Protein AF-M0JBM9-F1 (afdb_monomer)

Mean predicted aligned error: 6.6 Å

Solvent-accessible surface area (backbone atoms only — not comparable to full-atom values): 4119 Å² total; per-residue (Å²): 130,83,79,75,50,68,66,60,55,52,52,51,50,53,52,52,44,51,49,54,31,52,52,24,52,52,51,42,52,52,50,62,68,47,48,85,79,45,64,83,91,39,72,67,40,56,50,51,55,53,47,44,52,50,32,49,49,49,30,53,52,39,50,51,50,53,53,49,50,67,73,73,108

Organism: NCBI:txid662478

Secondary structure (DSSP, 8-state):
-----HHHHHHHHHHHHHHHHHHHHHHHHHHHHHGGGSPTTSHHHHHHHHHHHHHHHHHHHHHHHHHHHHHH-

Nearest PDB structures (foldseek):
  6jqa-assembly1_B  TM=9.012E-01  e=5.189E+00  Onion yellows phytoplasma OY-W
  6jqa-assembly1_A  TM=8.765E-01  e=7.061E+00  Onion yellows phytoplasma OY-W
  6jqa-assembly1_D  TM=8.445E-01  e=9.034E+00  Onion yellows phytoplasma OY-W

Structure (mmCIF, N/CA/C/O backbone):
data_AF-M0JBM9-F1
#
_entry.id   AF-M0JBM9-F1
#
loop_
_atom_site.group_PDB
_atom_site.id
_atom_site.type_symbol
_atom_site.label_atom_id
_atom_site.label_alt_id
_atom_site.label_comp_id
_atom_site.label_asym_id
_atom_site.label_entity_id
_atom_site.label_seq_id
_atom_site.p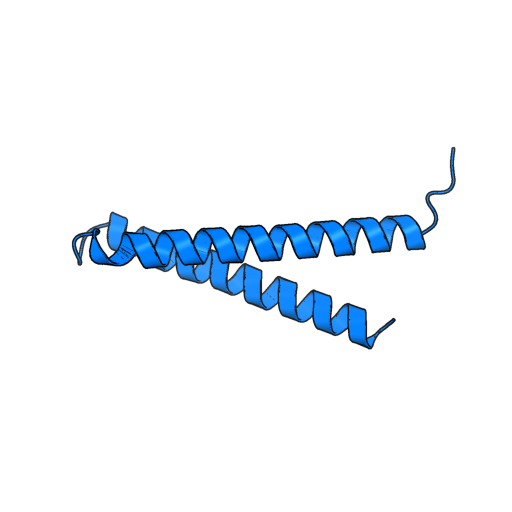dbx_PDB_ins_code
_atom_site.Cartn_x
_atom_site.Cartn_y
_atom_site.Cartn_z
_atom_site.occupancy
_atom_site.B_iso_or_equiv
_atom_site.auth_seq_id
_atom_site.auth_comp_id
_atom_site.auth_asym_id
_atom_site.auth_atom_id
_atom_site.pdbx_PDB_model_num
ATOM 1 N N . MET A 1 1 ? -19.424 17.505 28.442 1.00 49.56 1 MET A N 1
ATOM 2 C CA . MET A 1 1 ? -18.401 16.925 27.547 1.00 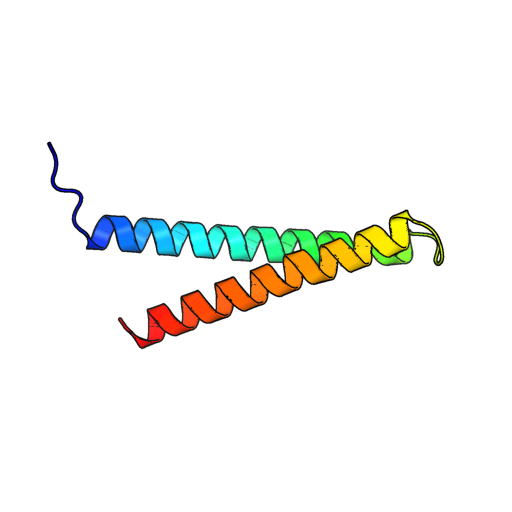49.56 1 MET A CA 1
ATOM 3 C C . MET A 1 1 ? -18.773 15.466 27.391 1.00 49.56 1 MET A C 1
ATOM 5 O O . MET A 1 1 ? -18.819 14.813 28.424 1.00 49.56 1 MET A O 1
ATOM 9 N N . PRO A 1 2 ? -19.180 14.980 26.207 1.00 49.81 2 PRO A N 1
ATOM 10 C CA . PRO A 1 2 ? -19.531 13.576 26.084 1.00 49.81 2 PRO A CA 1
ATOM 11 C C . PRO A 1 2 ? -18.248 12.772 26.264 1.00 49.81 2 PRO A C 1
ATOM 13 O O . PRO A 1 2 ? -17.250 13.020 25.590 1.00 49.81 2 PRO A O 1
ATOM 16 N N . GLU A 1 3 ? -18.271 11.871 27.235 1.00 53.34 3 GLU A N 1
ATOM 17 C CA . GLU A 1 3 ? -17.247 10.863 27.446 1.00 53.34 3 GLU A CA 1
ATOM 18 C C . GLU A 1 3 ? -17.211 10.031 26.166 1.00 53.34 3 GLU A C 1
ATOM 20 O O . GLU A 1 3 ? -18.102 9.225 25.906 1.00 53.34 3 GLU A O 1
ATOM 25 N N . THR A 1 4 ? -16.245 10.298 25.290 1.00 56.97 4 THR A N 1
ATOM 26 C CA . THR A 1 4 ? -16.006 9.446 24.129 1.00 56.97 4 THR A CA 1
ATOM 27 C C . THR A 1 4 ? -15.637 8.080 24.683 1.00 56.97 4 THR A C 1
ATOM 29 O O . THR A 1 4 ? -14.529 7.901 25.194 1.00 56.97 4 THR A O 1
ATOM 32 N N . SER A 1 5 ? -16.591 7.150 24.662 1.00 73.19 5 SER A N 1
ATOM 33 C CA . SER A 1 5 ? -16.373 5.774 25.087 1.00 73.19 5 SER A CA 1
ATOM 34 C C . SER A 1 5 ? -15.133 5.251 24.370 1.00 73.19 5 SER A C 1
ATOM 36 O O . SER A 1 5 ? -15.016 5.379 23.150 1.00 73.19 5 SER A O 1
ATOM 38 N N . LEU A 1 6 ? -14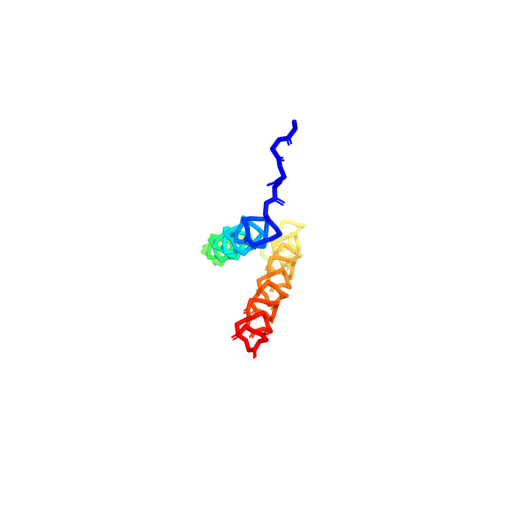.181 4.687 25.118 1.00 74.19 6 LEU A N 1
ATOM 39 C CA . LEU A 1 6 ? -12.921 4.174 24.569 1.00 74.19 6 LEU A CA 1
ATOM 40 C C . LEU A 1 6 ? -13.174 3.202 23.397 1.00 74.19 6 LEU A C 1
ATOM 42 O O . LEU A 1 6 ? -12.405 3.158 22.439 1.00 74.19 6 LEU A O 1
ATOM 46 N N . ALA A 1 7 ? -14.295 2.476 23.454 1.00 76.12 7 ALA A N 1
ATOM 47 C CA . ALA A 1 7 ? -14.762 1.570 22.412 1.00 76.12 7 ALA A CA 1
ATOM 48 C C . ALA A 1 7 ? -15.111 2.283 21.091 1.00 76.12 7 ALA A C 1
ATOM 50 O O . ALA A 1 7 ? -14.776 1.771 20.024 1.00 76.12 7 ALA A O 1
ATOM 51 N N . ASP A 1 8 ? -15.725 3.468 21.143 1.00 80.00 8 ASP A N 1
ATOM 52 C CA . ASP A 1 8 ? -16.040 4.250 19.939 1.00 80.00 8 ASP A CA 1
ATOM 53 C C . ASP A 1 8 ? -14.763 4.772 19.275 1.00 80.00 8 ASP A C 1
ATOM 55 O O . ASP A 1 8 ? -14.632 4.736 18.052 1.00 80.00 8 ASP A O 1
A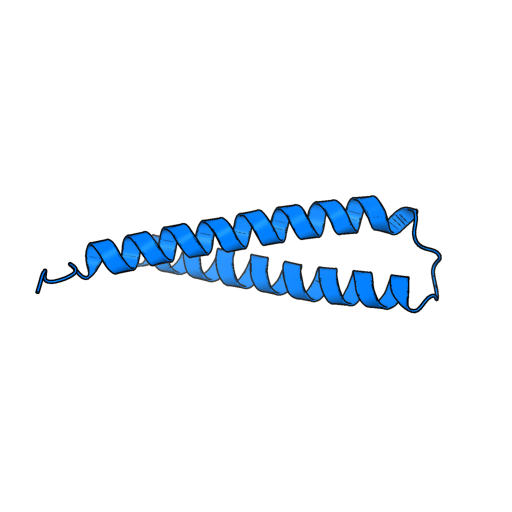TOM 59 N N . VAL A 1 9 ? -13.780 5.182 20.082 1.00 80.06 9 VAL A N 1
ATOM 60 C CA . VAL A 1 9 ? -12.466 5.624 19.593 1.00 80.06 9 VAL A CA 1
ATOM 61 C C . VAL A 1 9 ? -11.720 4.466 18.922 1.00 80.06 9 VAL A C 1
ATOM 63 O O . VAL A 1 9 ? -11.218 4.620 17.811 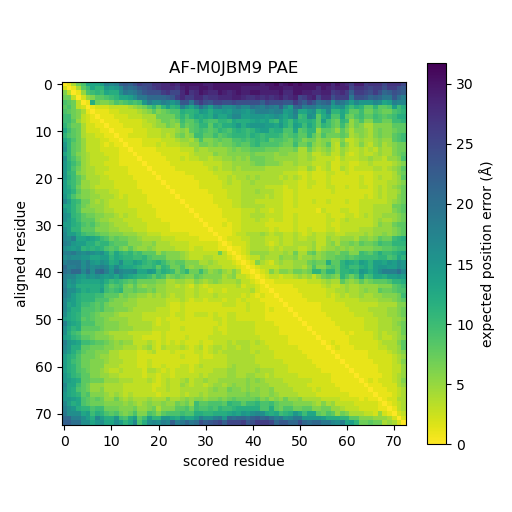1.00 80.06 9 VAL A O 1
ATOM 66 N N . LEU A 1 10 ? -11.685 3.290 19.556 1.00 79.94 10 LEU A N 1
ATOM 67 C CA . LEU A 1 10 ? -11.070 2.080 18.995 1.00 79.94 10 LEU A CA 1
ATOM 68 C C . LEU A 1 10 ? -11.720 1.665 17.668 1.00 79.94 10 LEU A C 1
ATOM 70 O O . LEU A 1 10 ? -11.015 1.359 16.706 1.00 79.94 10 LEU A O 1
ATOM 74 N N . ARG A 1 11 ? -13.053 1.717 17.586 1.00 83.00 11 ARG A N 1
ATOM 75 C CA . ARG A 1 11 ? -13.803 1.399 16.364 1.00 83.00 11 ARG A CA 1
ATOM 76 C C . ARG A 1 11 ? -13.527 2.389 15.230 1.00 83.00 11 ARG A C 1
ATOM 78 O O . ARG A 1 11 ? -13.426 1.980 14.069 1.00 83.00 11 ARG A O 1
ATOM 85 N N . ASP A 1 12 ? -13.393 3.676 15.547 1.00 86.31 12 ASP A N 1
ATOM 86 C CA . ASP A 1 12 ? -13.018 4.701 14.569 1.00 86.31 12 ASP A CA 1
ATOM 87 C C . ASP A 1 12 ? -11.588 4.469 14.049 1.00 86.31 12 ASP A C 1
ATOM 89 O O . ASP A 1 12 ? -11.358 4.478 12.838 1.00 86.31 12 ASP A O 1
ATOM 93 N N . TYR A 1 13 ? -10.637 4.147 14.934 1.00 84.44 13 TYR A N 1
ATOM 94 C CA . TYR A 1 13 ? -9.275 3.779 14.530 1.00 84.44 13 TYR A CA 1
ATOM 95 C C . TYR A 1 13 ? -9.243 2.543 13.628 1.00 84.44 13 TYR A C 1
ATOM 97 O O . TYR A 1 13 ? -8.620 2.589 12.568 1.00 84.44 13 TYR A O 1
ATOM 105 N N . GLU A 1 14 ? -9.948 1.469 13.985 1.00 85.94 14 GLU A N 1
ATOM 106 C CA . GLU A 1 14 ? -10.010 0.252 13.168 1.00 85.94 14 GLU A CA 1
ATOM 107 C C . GLU A 1 14 ? -10.569 0.544 11.765 1.00 85.94 14 GLU A C 1
ATOM 109 O O . GLU A 1 14 ? -10.046 0.074 10.751 1.00 85.94 14 GLU A O 1
ATOM 114 N N . THR A 1 15 ? -11.606 1.380 11.693 1.00 88.50 15 THR A N 1
ATOM 115 C CA . THR A 1 15 ? -12.213 1.807 10.428 1.00 88.50 15 THR A CA 1
ATOM 116 C C . THR A 1 15 ? -11.220 2.598 9.577 1.00 88.50 15 THR A C 1
ATOM 118 O O . THR A 1 15 ? -11.043 2.307 8.392 1.00 88.50 15 THR A O 1
ATOM 121 N N . ARG A 1 16 ? -10.504 3.555 10.176 1.00 88.00 16 ARG A N 1
ATOM 122 C CA . ARG A 1 16 ? -9.456 4.328 9.491 1.00 88.00 16 ARG A CA 1
ATOM 123 C C . ARG A 1 16 ? -8.318 3.436 8.998 1.00 88.00 16 ARG A C 1
ATOM 125 O O . ARG A 1 16 ? -7.868 3.607 7.869 1.00 88.00 16 ARG A O 1
ATOM 132 N N . MET A 1 17 ? -7.889 2.456 9.790 1.00 88.38 17 MET A N 1
ATOM 133 C CA . MET A 1 17 ? -6.839 1.507 9.398 1.00 88.38 17 MET A CA 1
ATOM 134 C C . MET A 1 17 ? -7.263 0.654 8.198 1.00 88.38 17 MET A C 1
ATOM 136 O O . MET A 1 17 ? -6.477 0.473 7.267 1.00 88.38 17 MET A O 1
ATOM 140 N N . LYS A 1 18 ? -8.525 0.206 8.157 1.00 89.75 18 LYS A N 1
ATOM 141 C CA . LYS A 1 18 ? -9.094 -0.480 6.984 1.00 89.75 18 LYS A CA 1
ATOM 142 C C . LYS A 1 18 ? -9.094 0.418 5.747 1.00 89.75 18 LYS A C 1
ATOM 144 O O . LYS A 1 18 ? -8.716 -0.042 4.673 1.00 89.75 18 LYS A O 1
ATOM 149 N N . PHE A 1 19 ? -9.449 1.696 5.882 1.00 92.19 19 PHE A N 1
ATOM 150 C CA . PHE A 1 19 ? -9.374 2.642 4.764 1.00 92.19 19 PHE A CA 1
ATOM 151 C C . PHE A 1 19 ? -7.945 2.826 4.248 1.00 92.19 19 PHE A C 1
ATOM 153 O O . PHE A 1 19 ? -7.731 2.768 3.038 1.00 92.19 19 PHE A O 1
ATOM 160 N N . VAL A 1 20 ? -6.959 2.988 5.137 1.00 90.44 20 VAL A N 1
ATOM 161 C CA . VAL A 1 20 ? -5.546 3.106 4.738 1.00 90.44 20 VAL A CA 1
ATOM 162 C C . VAL A 1 20 ? -5.083 1.852 3.997 1.00 90.44 20 VAL A C 1
ATOM 164 O O . VAL A 1 20 ? -4.397 1.966 2.980 1.00 90.44 20 VAL A O 1
ATOM 167 N N . LEU A 1 21 ? -5.494 0.665 4.451 1.00 91.00 21 LEU A N 1
ATOM 168 C CA . LEU A 1 21 ? -5.199 -0.589 3.763 1.00 91.00 21 LEU A CA 1
ATOM 169 C C . LEU A 1 21 ? -5.797 -0.608 2.348 1.00 91.00 21 LEU A C 1
ATOM 171 O O . LEU A 1 21 ? -5.078 -0.875 1.388 1.00 91.00 21 LEU A O 1
ATOM 175 N N . VAL A 1 22 ? -7.081 -0.271 2.200 1.00 93.75 22 VAL A N 1
ATOM 176 C CA . VAL A 1 22 ? -7.765 -0.242 0.893 1.00 93.75 22 VAL A CA 1
ATOM 177 C C . VAL A 1 22 ? -7.107 0.757 -0.062 1.00 93.75 22 VAL A C 1
ATOM 179 O O . VAL A 1 22 ? -6.839 0.417 -1.213 1.00 93.75 22 VAL A O 1
ATOM 182 N N . ILE A 1 23 ? -6.792 1.965 0.411 1.00 93.62 23 ILE A N 1
ATOM 183 C CA . ILE A 1 23 ? -6.125 2.997 -0.396 1.00 93.62 23 ILE A CA 1
ATOM 184 C C . ILE A 1 23 ? -4.725 2.538 -0.814 1.00 93.62 23 ILE A C 1
ATOM 186 O O . ILE A 1 23 ? -4.332 2.732 -1.967 1.00 93.62 23 ILE A O 1
ATOM 190 N N . SER A 1 24 ? -3.985 1.895 0.091 1.00 90.75 24 SER A N 1
ATOM 191 C CA . SER A 1 24 ? -2.649 1.369 -0.207 1.00 90.75 24 SER A CA 1
ATOM 192 C C . SER A 1 24 ? -2.717 0.280 -1.277 1.00 90.75 24 SER A C 1
ATOM 194 O O . SER A 1 24 ? -1.960 0.328 -2.243 1.00 90.75 24 SER A O 1
ATOM 196 N N . LEU A 1 25 ? -3.670 -0.652 -1.172 1.00 92.88 25 LEU A N 1
ATOM 197 C CA . LEU A 1 25 ? -3.879 -1.708 -2.167 1.00 92.88 25 LEU A CA 1
ATOM 198 C C . LEU A 1 25 ? -4.292 -1.149 -3.534 1.00 92.88 25 LEU A C 1
ATOM 200 O O . LEU A 1 25 ? -3.748 -1.572 -4.553 1.00 92.88 25 LEU A O 1
ATOM 204 N N . ALA A 1 26 ? -5.202 -0.173 -3.567 1.00 94.69 26 ALA A N 1
ATOM 205 C CA . ALA A 1 26 ? -5.598 0.495 -4.804 1.00 94.69 26 ALA A CA 1
ATOM 206 C C . ALA A 1 26 ? -4.410 1.222 -5.459 1.00 94.69 26 ALA A C 1
ATOM 208 O O . ALA A 1 26 ? -4.204 1.110 -6.666 1.00 94.69 26 ALA A O 1
ATOM 209 N N . SER A 1 27 ? -3.588 1.906 -4.658 1.00 92.81 27 SER A N 1
ATOM 210 C CA . SER A 1 27 ? -2.379 2.595 -5.130 1.00 92.81 27 SER A CA 1
ATOM 211 C C . SER A 1 27 ? -1.354 1.615 -5.703 1.00 92.81 27 SER A C 1
ATOM 213 O O . SER A 1 27 ? -0.816 1.852 -6.781 1.00 92.81 27 SER A O 1
ATOM 215 N N . ILE A 1 28 ? -1.127 0.478 -5.037 1.00 92.56 28 ILE A N 1
ATOM 216 C CA . ILE A 1 28 ? -0.256 -0.594 -5.541 1.00 92.56 28 ILE A CA 1
ATOM 217 C C . ILE A 1 28 ? -0.784 -1.136 -6.869 1.00 92.56 28 ILE A C 1
ATOM 219 O O . ILE A 1 28 ? -0.017 -1.250 -7.820 1.00 92.56 28 ILE A O 1
ATOM 223 N N . ALA A 1 29 ? -2.082 -1.440 -6.961 1.00 94.50 29 ALA A N 1
ATOM 224 C CA . ALA A 1 29 ? -2.682 -1.959 -8.186 1.00 94.50 29 ALA A CA 1
ATOM 225 C C . ALA A 1 29 ? -2.504 -0.984 -9.360 1.00 94.50 29 ALA A C 1
ATOM 227 O O . ALA A 1 29 ? -2.095 -1.397 -10.443 1.00 94.50 29 ALA A O 1
ATOM 228 N N . LEU A 1 30 ? -2.730 0.314 -9.133 1.00 93.31 30 LEU A N 1
ATOM 229 C CA . LEU A 1 30 ? -2.505 1.351 -10.143 1.00 93.31 30 LEU A CA 1
ATOM 230 C C . LEU A 1 30 ? -1.034 1.438 -10.573 1.00 93.31 30 LEU A C 1
ATOM 232 O O . LEU A 1 30 ? -0.759 1.554 -11.766 1.00 93.31 30 LEU A O 1
ATOM 236 N N . LEU A 1 31 ? -0.094 1.343 -9.629 1.00 91.75 31 LEU A N 1
ATOM 237 C CA . LEU A 1 31 ? 1.344 1.370 -9.920 1.00 91.75 31 LEU A CA 1
ATOM 238 C C . LEU A 1 31 ? 1.813 0.127 -10.687 1.00 91.75 31 LEU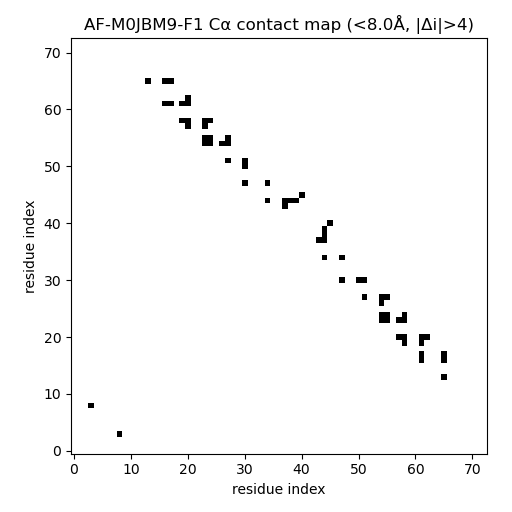 A C 1
ATOM 240 O O . LEU A 1 31 ? 2.647 0.234 -11.580 1.00 91.75 31 LEU A O 1
ATOM 244 N N . LEU A 1 32 ? 1.268 -1.052 -10.380 1.00 91.50 32 LEU A N 1
ATOM 245 C CA . LEU A 1 32 ? 1.575 -2.282 -11.115 1.00 91.50 32 LEU A CA 1
ATOM 246 C C . LEU A 1 32 ? 1.041 -2.236 -12.549 1.0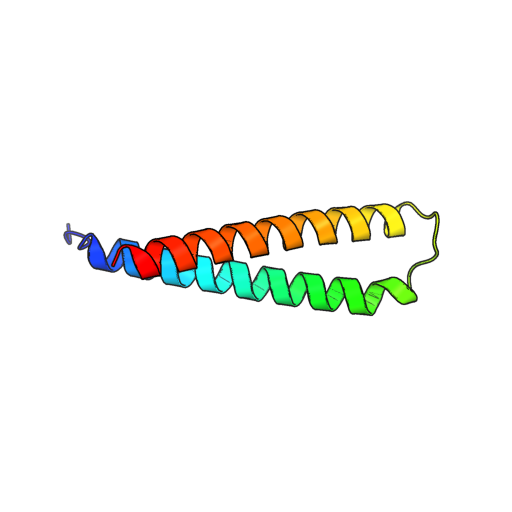0 91.50 32 LEU A C 1
ATOM 248 O O . LEU A 1 32 ? 1.715 -2.702 -13.462 1.00 91.50 32 LEU A O 1
ATOM 252 N N . VAL A 1 33 ? -0.145 -1.656 -12.753 1.00 93.25 33 VAL A N 1
ATOM 253 C CA . VAL A 1 33 ? -0.730 -1.470 -14.090 1.00 93.25 33 VAL A CA 1
ATOM 254 C C . VAL A 1 33 ? 0.046 -0.434 -14.903 1.00 93.25 33 VAL A C 1
ATOM 256 O O . VAL A 1 33 ? 0.157 -0.581 -16.117 1.00 93.25 33 VAL A O 1
ATOM 259 N N . SER A 1 34 ? 0.597 0.602 -14.265 1.00 88.19 34 SER A N 1
ATOM 260 C CA . SER A 1 34 ? 1.374 1.631 -14.964 1.00 88.19 34 SER A CA 1
ATOM 261 C C . SER A 1 34 ? 2.816 1.214 -15.266 1.00 88.19 34 SER A C 1
ATOM 263 O O . SER A 1 34 ? 3.390 1.724 -16.226 1.00 88.19 34 SER A O 1
ATOM 265 N N . LEU A 1 35 ? 3.386 0.271 -14.505 1.00 86.19 35 LEU A N 1
ATOM 266 C CA . LEU A 1 35 ? 4.780 -0.178 -14.619 1.00 86.19 35 LEU A CA 1
ATOM 267 C C . LEU A 1 35 ? 5.223 -0.542 -16.053 1.00 86.19 35 LEU A C 1
ATOM 269 O O . LEU A 1 35 ? 6.292 -0.086 -16.455 1.00 86.19 35 LEU A O 1
ATOM 273 N N . PRO A 1 36 ? 4.446 -1.299 -16.860 1.00 88.62 36 PRO A N 1
ATOM 274 C CA . PRO A 1 36 ? 4.846 -1.673 -18.220 1.00 88.62 36 PRO A CA 1
ATOM 275 C C . PRO A 1 36 ? 4.930 -0.486 -19.187 1.00 88.62 36 PRO A C 1
ATOM 277 O O . PRO A 1 36 ? 5.600 -0.575 -20.211 1.00 88.62 36 PRO A O 1
ATOM 280 N N . SER A 1 37 ? 4.246 0.615 -18.873 1.00 87.69 37 SER A N 1
ATOM 281 C CA . SER A 1 37 ? 4.226 1.836 -19.684 1.00 87.69 37 SER A CA 1
ATOM 282 C C . SER A 1 37 ? 5.377 2.789 -19.348 1.00 87.69 37 SER A C 1
ATOM 284 O O . SER A 1 37 ? 5.487 3.849 -19.963 1.00 87.69 37 SER A O 1
ATOM 286 N N . ILE A 1 38 ? 6.210 2.458 -18.356 1.00 86.81 38 ILE A N 1
ATOM 287 C CA . ILE A 1 38 ? 7.313 3.301 -17.895 1.00 86.81 38 ILE A CA 1
ATOM 288 C C . ILE A 1 38 ? 8.626 2.746 -18.425 1.00 86.81 38 ILE A C 1
ATOM 290 O O . ILE A 1 38 ? 8.973 1.589 -18.201 1.00 86.81 38 ILE A O 1
ATOM 294 N N . GLU A 1 39 ? 9.386 3.609 -19.091 1.00 89.38 39 GLU A N 1
ATOM 295 C CA . GLU A 1 39 ? 10.664 3.228 -19.670 1.00 89.38 39 GLU A CA 1
ATOM 296 C C . GLU A 1 39 ? 11.684 2.854 -18.573 1.00 89.38 39 GLU A C 1
ATOM 298 O O . GLU A 1 39 ? 11.911 3.639 -17.634 1.00 89.38 39 GLU A O 1
ATOM 303 N N . PRO A 1 40 ? 12.292 1.654 -18.650 1.00 85.62 40 PRO A N 1
ATOM 304 C CA . PRO A 1 40 ? 13.248 1.190 -17.655 1.00 85.62 40 PRO A CA 1
ATOM 305 C C . PRO A 1 40 ? 14.520 2.045 -17.665 1.00 85.62 40 PRO A C 1
ATOM 307 O O . PRO A 1 40 ? 14.995 2.483 -18.707 1.00 85.62 40 PRO A O 1
ATOM 310 N N . GLY A 1 41 ? 15.088 2.279 -16.480 1.00 85.50 41 GLY A N 1
ATOM 311 C CA . GLY A 1 41 ? 16.296 3.101 -16.313 1.00 85.50 41 GLY A CA 1
ATOM 312 C C . GLY A 1 41 ? 16.036 4.605 -16.162 1.00 85.50 41 GLY A C 1
ATOM 313 O O . GLY A 1 41 ? 16.979 5.366 -15.961 1.00 85.50 41 GLY A O 1
ATOM 314 N N . THR A 1 42 ? 14.774 5.040 -16.195 1.00 91.31 42 THR A N 1
ATOM 315 C CA . THR A 1 42 ? 14.394 6.432 -15.917 1.00 91.31 42 THR A CA 1
ATOM 316 C C . THR A 1 42 ? 14.212 6.702 -14.419 1.00 91.31 42 THR A C 1
ATOM 318 O O . THR A 1 42 ? 13.921 5.802 -13.627 1.00 91.31 42 THR A O 1
ATOM 321 N N . THR A 1 43 ? 14.307 7.973 -14.014 1.00 90.56 43 THR A N 1
ATOM 322 C CA . THR A 1 43 ? 13.971 8.411 -12.646 1.00 90.56 43 THR A CA 1
ATOM 323 C C . THR A 1 43 ? 12.538 8.026 -12.271 1.00 90.56 43 THR A C 1
ATOM 325 O O . THR A 1 43 ? 12.285 7.603 -11.146 1.00 90.56 43 THR A O 1
ATOM 328 N N . THR A 1 44 ? 11.602 8.105 -13.221 1.00 89.31 44 THR A N 1
ATOM 329 C CA . THR A 1 44 ? 10.200 7.706 -13.030 1.00 89.31 44 THR A CA 1
ATOM 330 C C . THR A 1 44 ? 10.077 6.229 -12.673 1.00 89.31 44 THR A C 1
ATOM 332 O O . THR A 1 44 ? 9.338 5.884 -11.755 1.00 89.31 44 THR A O 1
ATOM 335 N N . HIS A 1 45 ? 10.848 5.362 -13.334 1.00 86.19 45 HIS A N 1
ATOM 336 C CA . HIS A 1 45 ? 10.900 3.942 -13.001 1.00 86.19 45 HIS A CA 1
ATOM 337 C C . HIS A 1 45 ? 11.347 3.744 -11.544 1.00 86.19 45 HIS A C 1
ATOM 339 O O . HIS A 1 45 ? 10.652 3.084 -10.776 1.00 86.19 45 HIS A O 1
ATOM 345 N N . ALA A 1 46 ? 12.434 4.395 -11.111 1.00 90.19 46 ALA A N 1
ATOM 346 C CA . ALA A 1 46 ? 12.900 4.321 -9.721 1.00 90.19 46 ALA A CA 1
ATOM 347 C C . ALA A 1 46 ? 11.854 4.823 -8.703 1.00 90.19 46 ALA A C 1
ATOM 349 O O . ALA A 1 46 ? 11.665 4.204 -7.653 1.00 90.19 46 ALA A O 1
ATOM 350 N N . LEU A 1 47 ? 11.138 5.905 -9.026 1.00 92.25 47 LEU A N 1
ATOM 351 C CA . LEU A 1 47 ? 10.076 6.450 -8.178 1.00 92.25 47 LEU A CA 1
ATOM 352 C C . LEU A 1 47 ? 8.898 5.485 -8.023 1.00 92.25 47 LEU A C 1
ATOM 354 O O . LEU A 1 47 ? 8.373 5.356 -6.919 1.00 92.25 47 LEU A O 1
ATOM 358 N N . VAL A 1 48 ? 8.512 4.767 -9.079 1.00 91.38 48 VAL A N 1
ATOM 359 C CA .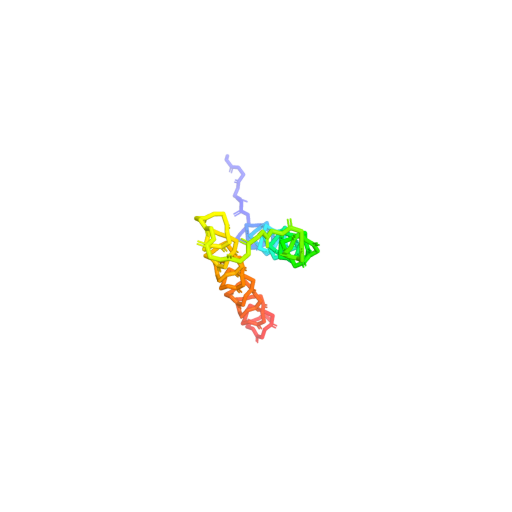 VAL A 1 48 ? 7.429 3.779 -8.986 1.00 91.38 48 VAL A CA 1
ATOM 360 C C . VAL A 1 48 ? 7.814 2.603 -8.092 1.00 91.38 48 VAL A C 1
ATOM 362 O O . VAL A 1 48 ? 7.002 2.188 -7.267 1.00 91.38 48 VAL A O 1
ATOM 365 N N . TYR A 1 49 ? 9.055 2.112 -8.155 1.00 91.31 49 TYR A N 1
ATOM 366 C CA . TYR A 1 49 ? 9.524 1.082 -7.215 1.00 91.31 49 TYR A CA 1
ATOM 367 C C . TYR A 1 49 ? 9.577 1.586 -5.767 1.00 91.31 49 TYR A C 1
ATOM 369 O O . TYR A 1 49 ? 9.199 0.861 -4.841 1.00 91.31 49 TYR A O 1
ATOM 377 N N . LEU A 1 50 ? 9.997 2.835 -5.551 1.00 94.44 50 LEU A N 1
ATOM 378 C CA . LEU A 1 50 ? 9.979 3.460 -4.227 1.00 94.44 50 LEU A CA 1
ATOM 379 C C . LEU A 1 50 ? 8.544 3.595 -3.686 1.00 94.44 50 LEU A C 1
ATOM 381 O O . LEU A 1 50 ? 8.278 3.318 -2.516 1.00 94.44 50 LEU A O 1
ATOM 385 N N . GLN A 1 51 ? 7.592 3.979 -4.534 1.00 93.88 51 GLN A N 1
ATOM 386 C CA . GLN A 1 51 ? 6.183 4.062 -4.153 1.00 93.88 51 GLN A CA 1
ATOM 387 C C . GLN A 1 51 ? 5.590 2.679 -3.877 1.00 93.88 51 GLN A C 1
ATOM 389 O O . GLN A 1 51 ? 4.913 2.507 -2.867 1.00 93.88 51 GLN A O 1
ATOM 394 N N . LEU A 1 52 ? 5.890 1.676 -4.707 1.00 93.75 52 LEU A N 1
ATOM 395 C CA . LEU A 1 52 ? 5.454 0.294 -4.492 1.00 93.75 52 LEU A CA 1
ATOM 396 C C . LEU A 1 52 ? 5.960 -0.262 -3.161 1.00 93.75 52 LEU A C 1
ATOM 398 O O . LEU A 1 52 ? 5.189 -0.864 -2.419 1.00 93.75 52 LEU A O 1
ATOM 402 N N . THR A 1 53 ? 7.229 -0.027 -2.826 1.00 93.81 53 THR A N 1
ATOM 403 C CA . THR A 1 53 ? 7.795 -0.452 -1.536 1.00 93.81 53 THR A CA 1
ATOM 404 C C . THR A 1 53 ? 7.175 0.301 -0.360 1.00 93.81 53 THR A C 1
ATOM 406 O O . THR A 1 53 ? 6.862 -0.318 0.655 1.00 93.81 53 THR A O 1
ATOM 409 N N . THR A 1 54 ? 6.905 1.600 -0.506 1.00 93.94 54 THR A N 1
ATOM 410 C CA . THR A 1 54 ? 6.253 2.414 0.534 1.00 93.94 54 THR A CA 1
ATOM 411 C C . THR A 1 54 ? 4.816 1.957 0.791 1.00 93.94 54 THR A C 1
ATOM 413 O O . THR A 1 54 ? 4.460 1.636 1.925 1.00 93.94 54 THR A O 1
ATOM 416 N N . PHE A 1 55 ? 3.986 1.874 -0.252 1.00 93.31 55 PHE A N 1
ATOM 417 C CA . PHE A 1 55 ? 2.599 1.426 -0.118 1.00 93.31 55 PHE A CA 1
ATOM 418 C 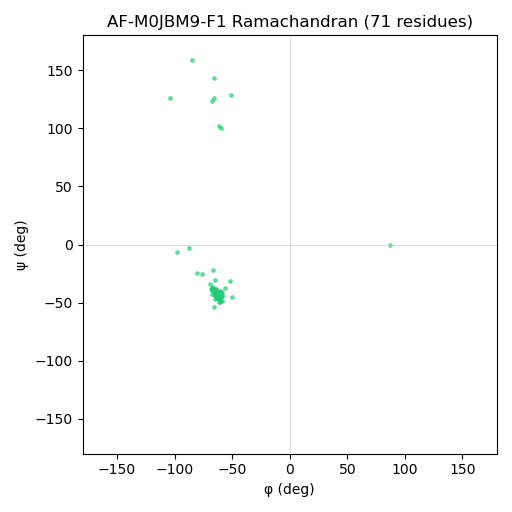C . PHE A 1 55 ? 2.512 -0.049 0.274 1.00 93.31 55 PHE A C 1
ATOM 420 O O . PHE A 1 55 ? 1.658 -0.411 1.078 1.00 93.31 55 PHE A O 1
ATOM 427 N N . GLY A 1 56 ? 3.412 -0.893 -0.237 1.00 92.75 56 GLY A N 1
ATOM 428 C CA . GLY A 1 56 ? 3.521 -2.294 0.161 1.00 92.75 56 GLY A CA 1
ATOM 429 C C . GLY A 1 56 ? 3.847 -2.441 1.646 1.00 92.75 56 GLY A C 1
ATOM 430 O O . GLY A 1 56 ? 3.162 -3.175 2.355 1.00 92.75 56 GLY A O 1
ATOM 431 N N . GLY A 1 57 ? 4.828 -1.684 2.145 1.00 93.81 57 GLY A N 1
ATOM 432 C CA . GLY A 1 57 ? 5.171 -1.647 3.566 1.00 93.81 57 GLY A CA 1
ATOM 433 C C . GLY A 1 57 ? 4.008 -1.169 4.438 1.00 93.81 57 GLY A C 1
ATOM 434 O O . GLY A 1 57 ? 3.697 -1.803 5.446 1.00 93.81 57 GLY A O 1
ATOM 435 N N . LEU A 1 58 ? 3.311 -0.107 4.020 1.00 92.56 58 LEU A N 1
ATOM 436 C CA . LEU A 1 58 ? 2.112 0.386 4.706 1.00 92.56 58 LEU A CA 1
ATOM 437 C C . LEU A 1 58 ? 0.987 -0.654 4.727 1.00 92.56 58 LEU A C 1
ATOM 439 O O . LEU A 1 58 ? 0.362 -0.848 5.767 1.00 92.56 58 LEU A O 1
ATOM 443 N N . ALA A 1 59 ? 0.750 -1.351 3.615 1.00 91.31 59 ALA A N 1
ATOM 444 C CA . ALA A 1 59 ? -0.268 -2.393 3.534 1.00 91.31 59 ALA A CA 1
ATOM 445 C C . ALA A 1 59 ? 0.044 -3.563 4.479 1.00 91.31 59 ALA A C 1
ATOM 447 O O . ALA A 1 59 ? -0.834 -3.995 5.224 1.00 91.31 59 ALA A O 1
ATOM 448 N N . VAL A 1 60 ? 1.296 -4.037 4.505 1.00 94.44 60 VAL A N 1
ATOM 449 C CA . VAL A 1 60 ? 1.731 -5.113 5.412 1.00 94.44 60 VAL A CA 1
ATOM 450 C C . VAL A 1 60 ? 1.615 -4.683 6.873 1.00 94.44 60 VAL A C 1
ATOM 452 O O . VAL A 1 60 ? 1.094 -5.442 7.688 1.00 94.44 60 VAL A O 1
ATOM 455 N N . LEU A 1 61 ? 2.045 -3.464 7.206 1.00 93.50 61 LEU A N 1
ATOM 456 C CA . LEU A 1 61 ? 1.946 -2.928 8.562 1.00 93.50 61 LEU A CA 1
ATOM 457 C C . LEU A 1 61 ? 0.485 -2.831 9.019 1.00 93.50 61 LEU A C 1
ATOM 459 O O . LEU A 1 61 ? 0.146 -3.318 10.094 1.00 93.50 61 LEU A O 1
ATOM 463 N N . MET A 1 62 ? -0.389 -2.246 8.196 1.00 90.94 62 MET A N 1
ATOM 464 C CA . MET A 1 62 ? -1.810 -2.094 8.519 1.00 90.94 62 MET A CA 1
ATOM 465 C C . MET A 1 62 ? -2.516 -3.443 8.635 1.00 90.94 62 MET A C 1
ATOM 467 O O . MET A 1 62 ? -3.302 -3.639 9.559 1.00 90.94 62 MET A O 1
ATOM 471 N N . LEU A 1 63 ? -2.206 -4.394 7.750 1.00 91.06 63 LEU A N 1
ATOM 472 C CA . LEU A 1 63 ? -2.725 -5.755 7.843 1.00 91.06 63 LEU A CA 1
ATOM 473 C C . LEU A 1 63 ? -2.260 -6.439 9.135 1.00 91.06 63 LEU A C 1
ATOM 475 O O . LEU A 1 63 ? -3.075 -7.026 9.840 1.00 91.06 63 LEU A O 1
ATOM 479 N N . GLY A 1 64 ? -0.973 -6.327 9.472 1.00 90.62 64 GLY A N 1
ATOM 480 C CA . GLY A 1 64 ? -0.413 -6.881 10.703 1.00 90.62 64 GLY A CA 1
ATOM 481 C C . GLY A 1 64 ? -1.075 -6.304 11.952 1.00 90.62 64 GLY A C 1
ATOM 482 O O . GLY A 1 64 ? -1.457 -7.057 12.847 1.00 90.62 64 GLY A O 1
ATOM 483 N N . LEU A 1 65 ? -1.284 -4.987 11.986 1.00 89.00 65 LEU A N 1
ATOM 484 C CA . LEU A 1 65 ? -1.974 -4.329 13.090 1.00 89.00 65 LEU A CA 1
ATOM 485 C C . LEU A 1 65 ? -3.444 -4.760 13.192 1.00 89.00 65 LEU A C 1
ATOM 487 O O . LEU A 1 65 ? -3.893 -5.065 14.290 1.00 89.00 65 LEU A O 1
ATOM 491 N N . LEU A 1 66 ? -4.174 -4.852 12.074 1.00 87.94 66 LEU A N 1
ATOM 492 C CA . LEU A 1 66 ? -5.573 -5.305 12.065 1.00 87.94 66 LEU A CA 1
ATOM 493 C C . LEU A 1 66 ? -5.720 -6.762 12.528 1.00 87.94 66 LEU A C 1
ATOM 495 O O . LEU A 1 66 ? -6.638 -7.090 13.278 1.00 87.94 66 LEU A O 1
ATOM 499 N N . LEU A 1 67 ? -4.809 -7.643 12.106 1.00 88.81 67 LEU A N 1
ATOM 500 C CA . LEU A 1 67 ? -4.781 -9.037 12.558 1.00 88.81 67 LEU A CA 1
ATOM 501 C C . LEU A 1 67 ? -4.424 -9.137 14.045 1.00 88.81 67 LEU A C 1
ATOM 503 O O . LEU A 1 67 ? -5.007 -9.945 14.767 1.00 88.81 67 LEU A O 1
ATOM 507 N N . TRP A 1 68 ? -3.495 -8.303 14.518 1.00 88.62 68 TRP A N 1
ATOM 508 C CA . TRP A 1 68 ? -3.137 -8.227 15.931 1.00 88.62 68 TRP A CA 1
ATOM 509 C C . TRP A 1 68 ? -4.314 -7.757 16.791 1.00 88.62 68 TRP A C 1
ATOM 511 O O . TRP A 1 68 ? -4.608 -8.371 17.818 1.00 88.62 68 TRP A O 1
ATOM 521 N N . THR A 1 69 ? -5.018 -6.701 16.370 1.00 81.88 69 THR A N 1
ATOM 522 C CA . THR A 1 69 ? -6.202 -6.202 17.083 1.00 81.88 69 THR A CA 1
ATOM 523 C C . THR A 1 69 ? -7.327 -7.227 17.075 1.00 81.88 69 THR A C 1
ATOM 525 O O . THR A 1 69 ? -7.919 -7.461 18.118 1.00 81.88 69 THR A O 1
ATOM 528 N N . ALA A 1 70 ? -7.567 -7.907 15.948 1.00 79.50 70 ALA A N 1
ATOM 529 C CA . ALA A 1 70 ? -8.586 -8.953 15.851 1.00 79.50 70 ALA A CA 1
ATOM 530 C C . ALA A 1 70 ? -8.285 -10.174 16.737 1.00 79.50 70 ALA A C 1
ATOM 532 O O . ALA A 1 70 ? -9.205 -10.831 17.204 1.00 79.50 70 ALA A O 1
ATOM 533 N N . ARG A 1 71 ? -7.004 -10.482 16.979 1.00 80.81 71 ARG A N 1
ATOM 534 C CA . ARG A 1 71 ? -6.587 -11.540 17.912 1.00 80.81 71 ARG A CA 1
ATOM 535 C C . ARG A 1 71 ? -6.715 -11.130 19.386 1.00 80.81 71 ARG A C 1
ATOM 537 O O . ARG A 1 71 ? -6.783 -12.005 20.243 1.00 80.81 71 ARG A O 1
ATOM 544 N N . SER A 1 72 ? -6.653 -9.833 19.674 1.00 64.69 72 SER A N 1
ATOM 545 C CA . SER A 1 72 ? -6.608 -9.290 21.040 1.00 64.69 72 SER A CA 1
ATOM 546 C C . SER A 1 72 ? -7.973 -8.815 21.560 1.00 64.69 72 SER A C 1
ATOM 548 O O . SER A 1 72 ? -8.054 -8.414 22.720 1.00 64.69 72 SER A O 1
ATOM 550 N N . ALA A 1 73 ? -9.000 -8.817 20.704 1.00 56.75 73 ALA A N 1
ATOM 551 C CA . ALA A 1 73 ? -10.399 -8.527 21.024 1.00 56.75 73 ALA A CA 1
ATOM 552 C C . ALA A 1 73 ? -11.149 -9.808 21.415 1.00 56.75 73 ALA A C 1
ATOM 554 O O . ALA A 1 73 ? -12.050 -9.705 22.277 1.00 56.75 73 ALA A O 1
#

Sequence (73 aa):
MPETSLADVLRDYETRMKFVLVISLASIALLLVSLPSIEPGTTTHALVYLQLTTFGGLAVLMLGLLLWTARSA

Foldseek 3Di:
DPPCPVVNVVVVVLVVLVVLLVVLVVLLVVLVVCQVVDDPPDPVNVVSVVSNVVSVVSNVVSVVVNVVVVVVD

pLDDT: mean 86.15, std 10.56, range [49.56, 94.69]

Radius of gyration: 16.98 Å; Cα contacts (8 Å, |Δi|>4): 33; chains: 1; bounding box: 36×28×47 Å